Protein AF-A0A832X9Z3-F1 (afdb_monomer_lite)

Structure (mmCIF, N/CA/C/O backbone):
data_AF-A0A832X9Z3-F1
#
_entry.id   AF-A0A832X9Z3-F1
#
loop_
_atom_site.gro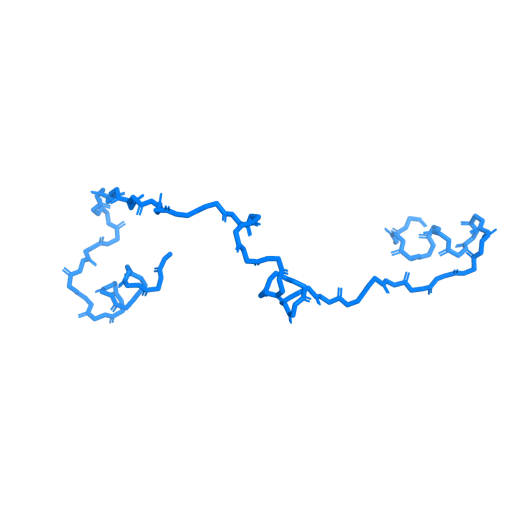up_PDB
_atom_site.id
_atom_site.type_symbol
_atom_site.label_atom_id
_atom_site.label_alt_id
_atom_site.label_comp_id
_atom_site.label_asym_id
_atom_site.label_entity_id
_atom_site.label_seq_id
_atom_site.pdbx_PDB_ins_code
_atom_site.Cartn_x
_atom_site.Cartn_y
_atom_site.Cartn_z
_atom_site.occupancy
_atom_site.B_iso_or_equiv
_atom_site.auth_seq_id
_atom_site.auth_comp_id
_atom_site.auth_asym_id
_atom_site.auth_atom_id
_atom_site.pdbx_PDB_model_num
ATOM 1 N N . VAL A 1 1 ? -4.213 -1.579 5.450 1.00 92.69 1 VAL A N 1
ATOM 2 C CA . VAL A 1 1 ? -3.313 -1.556 6.635 1.00 92.69 1 VAL A CA 1
ATOM 3 C C . VAL A 1 1 ? -3.527 -2.826 7.447 1.00 92.69 1 VAL A C 1
ATOM 5 O O . VAL A 1 1 ? -4.677 -3.198 7.653 1.00 92.69 1 VAL A O 1
ATOM 8 N N . ALA A 1 2 ? -2.458 -3.507 7.876 1.00 94.94 2 ALA A N 1
ATOM 9 C CA . ALA A 1 2 ? -2.540 -4.843 8.484 1.00 94.94 2 ALA A CA 1
ATOM 10 C C . ALA A 1 2 ? -3.440 -4.911 9.735 1.00 94.94 2 ALA A C 1
ATOM 12 O O . ALA A 1 2 ? -4.231 -5.842 9.860 1.00 94.94 2 ALA A O 1
ATOM 13 N N . GLY A 1 3 ? -3.367 -3.908 10.618 1.00 96.06 3 GLY A N 1
ATOM 14 C CA . GLY A 1 3 ? -4.193 -3.846 11.830 1.00 96.06 3 GLY A CA 1
ATOM 15 C C . GLY A 1 3 ? -5.694 -3.792 11.537 1.00 96.06 3 GLY A C 1
ATOM 16 O O . GLY A 1 3 ? -6.450 -4.561 12.117 1.00 96.06 3 GLY A O 1
ATOM 17 N N . ILE A 1 4 ? -6.119 -2.960 10.579 1.00 96.31 4 ILE A N 1
ATOM 18 C CA . ILE A 1 4 ? -7.534 -2.867 10.183 1.00 96.31 4 ILE A CA 1
ATOM 19 C C . ILE A 1 4 ? -8.035 -4.188 9.604 1.00 96.31 4 ILE A C 1
ATOM 21 O O . ILE A 1 4 ? -9.104 -4.643 9.993 1.00 96.31 4 ILE A O 1
ATOM 25 N N . ARG A 1 5 ? -7.242 -4.842 8.741 1.00 95.44 5 ARG A N 1
ATOM 26 C CA . ARG A 1 5 ? -7.601 -6.161 8.195 1.00 95.44 5 ARG A CA 1
ATOM 27 C C . ARG A 1 5 ? -7.892 -7.156 9.323 1.00 95.44 5 ARG A C 1
ATOM 29 O O . ARG A 1 5 ? -8.960 -7.747 9.347 1.00 95.44 5 ARG A O 1
ATOM 36 N N . LYS A 1 6 ? -6.989 -7.244 10.305 1.00 97.62 6 LYS A N 1
ATOM 37 C CA . LYS A 1 6 ? -7.153 -8.126 11.468 1.00 97.62 6 LYS A CA 1
ATOM 38 C C . LYS A 1 6 ? -8.422 -7.815 12.274 1.00 97.62 6 LYS A C 1
ATOM 40 O O . LYS A 1 6 ? -9.110 -8.737 12.690 1.00 97.62 6 LYS A O 1
ATOM 45 N N . LEU A 1 7 ? -8.718 -6.538 12.519 1.00 97.38 7 LEU A N 1
ATOM 46 C CA . LEU A 1 7 ? -9.876 -6.137 13.326 1.00 97.38 7 LEU A CA 1
ATOM 47 C C . LEU A 1 7 ? -11.212 -6.432 12.628 1.00 97.38 7 LEU A C 1
ATOM 49 O O . LEU A 1 7 ? -12.155 -6.848 13.298 1.00 97.38 7 LEU A O 1
ATOM 53 N N . VAL A 1 8 ? -11.270 -6.292 11.299 1.00 96.31 8 VAL A N 1
ATOM 54 C CA . VAL A 1 8 ? -12.436 -6.700 10.497 1.00 96.31 8 VAL A CA 1
ATOM 55 C C . VAL A 1 8 ? -12.616 -8.219 10.534 1.00 96.31 8 VAL A C 1
ATOM 57 O O . VAL A 1 8 ? -13.724 -8.691 10.769 1.00 96.31 8 VAL A O 1
ATOM 60 N N . ASP A 1 9 ? -11.535 -8.990 10.376 1.00 96.81 9 ASP A N 1
ATOM 61 C CA . ASP A 1 9 ? -11.591 -10.461 10.420 1.00 96.81 9 ASP A CA 1
ATOM 62 C C . ASP A 1 9 ? -12.046 -10.988 11.796 1.00 96.81 9 ASP A C 1
ATOM 64 O O . ASP A 1 9 ? -12.688 -12.031 11.892 1.00 96.81 9 ASP A O 1
ATOM 68 N N . MET A 1 10 ? -11.745 -10.249 12.869 1.00 97.50 10 MET A N 1
ATOM 69 C CA . MET A 1 10 ? -12.188 -10.548 14.236 1.00 97.50 10 MET A CA 1
ATOM 70 C C . MET A 1 10 ? -13.623 -10.081 14.540 1.00 97.50 10 MET A C 1
ATOM 72 O O . MET A 1 10 ? -14.105 -10.319 15.646 1.00 97.50 10 MET A O 1
ATOM 76 N N . GLY A 1 11 ? -14.290 -9.384 13.614 1.00 96.38 11 GLY A N 1
ATOM 77 C CA . GLY A 1 11 ? -15.616 -8.796 13.838 1.00 96.38 11 GLY A CA 1
ATOM 78 C C . GLY A 1 11 ? -15.632 -7.633 14.837 1.00 96.38 11 GLY A C 1
ATOM 79 O O . GLY A 1 11 ? -16.695 -7.259 15.319 1.00 96.38 11 GLY A O 1
ATOM 80 N N . ALA A 1 12 ? -14.468 -7.065 15.167 1.00 97.44 12 ALA A N 1
ATOM 81 C CA . ALA A 1 12 ? -14.353 -5.941 16.099 1.00 97.44 12 ALA A CA 1
ATOM 82 C C . ALA A 1 12 ? -14.731 -4.593 15.460 1.00 97.44 12 ALA A C 1
ATOM 84 O O . ALA A 1 12 ? -14.910 -3.612 16.174 1.00 97.44 12 ALA A O 1
ATOM 85 N N . ILE A 1 13 ? -14.790 -4.547 14.128 1.00 96.69 13 ILE A N 1
ATOM 86 C CA . ILE A 1 13 ? -15.108 -3.375 13.313 1.00 96.69 13 ILE A CA 1
ATOM 87 C C . ILE A 1 13 ? -16.071 -3.821 12.217 1.00 96.69 13 ILE A C 1
ATOM 89 O O . ILE A 1 13 ? -15.782 -4.787 11.500 1.00 96.69 13 ILE A O 1
ATOM 93 N N . ASP A 1 14 ? -17.181 -3.104 12.059 1.00 95.31 14 ASP A N 1
ATOM 94 C CA . ASP A 1 14 ? -18.135 -3.349 10.982 1.00 95.31 14 ASP A CA 1
ATOM 95 C C . ASP A 1 14 ? -17.644 -2.795 9.632 1.00 95.31 14 ASP A C 1
ATOM 97 O O . ASP A 1 14 ? -16.923 -1.799 9.545 1.00 95.31 14 ASP A O 1
ATOM 101 N N . ARG A 1 15 ? -18.071 -3.426 8.532 1.00 92.31 15 ARG A N 1
ATOM 102 C CA . ARG A 1 15 ? -17.687 -3.019 7.170 1.00 92.31 15 ARG A CA 1
ATOM 103 C C . ARG A 1 15 ? -18.209 -1.634 6.768 1.00 92.31 15 ARG A C 1
ATOM 105 O O . ARG A 1 15 ? -17.670 -1.059 5.825 1.00 92.31 15 ARG A O 1
ATOM 112 N N . ASN A 1 16 ? -19.232 -1.115 7.448 1.00 94.94 16 ASN A N 1
ATOM 113 C CA . ASN A 1 16 ? -19.829 0.194 7.177 1.00 94.94 16 ASN A CA 1
ATOM 114 C C . ASN A 1 16 ? -19.237 1.321 8.041 1.00 94.94 16 ASN A C 1
ATOM 116 O O . ASN A 1 16 ? -19.598 2.486 7.858 1.00 94.94 16 ASN A O 1
ATOM 120 N N . GLU A 1 17 ? -18.341 1.008 8.980 1.00 95.44 17 GLU A N 1
ATOM 121 C CA . GLU A 1 17 ? -17.670 2.024 9.787 1.00 95.44 17 GLU A CA 1
ATOM 122 C C . GLU A 1 17 ? -16.690 2.864 8.958 1.00 95.44 17 GLU A C 1
ATOM 124 O O . GLU A 1 17 ? -16.018 2.389 8.038 1.00 95.44 17 GLU A O 1
ATOM 129 N N . ARG A 1 18 ? -16.566 4.149 9.311 1.00 95.75 18 ARG A N 1
ATOM 130 C CA . ARG A 1 18 ? -15.609 5.063 8.682 1.00 95.75 18 ARG A CA 1
ATOM 131 C C . ARG A 1 18 ? -14.344 5.161 9.525 1.00 95.75 18 ARG A C 1
ATOM 133 O O . ARG A 1 18 ? -14.382 5.655 10.646 1.00 95.75 18 ARG A O 1
ATOM 140 N N . ILE A 1 19 ? -13.214 4.771 8.941 1.00 95.31 19 ILE A N 1
ATOM 141 C CA . ILE A 1 19 ? -11.917 4.717 9.624 1.00 95.31 19 ILE A CA 1
ATOM 142 C C . ILE A 1 19 ? -10.897 5.596 8.910 1.00 95.31 19 ILE A C 1
ATOM 144 O O . ILE A 1 19 ? -10.795 5.580 7.685 1.00 95.31 19 ILE A O 1
ATOM 148 N N . VAL A 1 20 ? -10.093 6.319 9.690 1.00 96.38 20 VAL A N 1
ATOM 149 C CA . VAL A 1 20 ? -8.937 7.076 9.199 1.00 96.38 20 VAL A CA 1
ATOM 150 C C . VAL A 1 20 ? -7.658 6.404 9.691 1.00 96.38 20 VAL A C 1
ATOM 152 O O . VAL A 1 20 ? -7.458 6.236 10.890 1.00 96.38 20 VAL A O 1
ATOM 155 N N . CYS A 1 21 ? -6.780 6.023 8.762 1.00 95.62 21 CYS A N 1
ATOM 156 C CA . CYS A 1 21 ? -5.446 5.510 9.074 1.00 95.62 21 CYS A CA 1
ATOM 157 C C . CYS A 1 21 ? -4.407 6.602 8.817 1.00 95.62 21 CYS A C 1
ATOM 159 O O . CYS A 1 21 ? -4.276 7.069 7.687 1.00 95.62 21 CYS A O 1
ATOM 161 N N . VAL A 1 22 ? -3.636 6.973 9.838 1.00 96.25 22 VAL A N 1
ATOM 162 C CA . VAL A 1 22 ? -2.508 7.896 9.672 1.00 96.25 22 VAL A CA 1
ATOM 163 C C . VAL A 1 22 ? -1.273 7.101 9.270 1.00 96.25 22 VAL A C 1
ATOM 165 O O . VAL A 1 22 ? -0.821 6.222 10.003 1.00 96.25 22 VAL A O 1
ATOM 168 N N . VAL A 1 23 ? -0.723 7.409 8.098 1.00 93.75 23 VAL A N 1
ATOM 169 C CA . VAL A 1 23 ? 0.523 6.807 7.617 1.00 93.75 23 VAL A CA 1
ATOM 170 C C . VAL A 1 23 ? 1.692 7.679 8.072 1.00 93.75 23 VAL A C 1
ATOM 172 O O . VAL A 1 23 ? 1.769 8.854 7.728 1.00 93.75 23 VAL A O 1
ATOM 175 N N . THR A 1 24 ? 2.604 7.116 8.862 1.00 92.12 24 THR A N 1
ATOM 176 C CA . THR A 1 24 ? 3.724 7.852 9.482 1.00 92.12 24 THR A CA 1
ATOM 177 C C . THR A 1 24 ? 4.972 7.946 8.590 1.00 92.12 24 THR A C 1
ATOM 179 O O . THR A 1 24 ? 5.884 8.738 8.852 1.00 92.12 24 THR A O 1
ATOM 182 N N . GLY A 1 25 ? 5.046 7.143 7.525 1.00 90.75 25 GLY A N 1
ATOM 183 C CA . GLY A 1 25 ? 6.205 7.034 6.640 1.00 90.75 25 GLY A CA 1
ATOM 184 C C . GLY A 1 25 ? 5.840 7.099 5.161 1.00 90.75 25 GLY A C 1
ATOM 185 O O . GLY A 1 25 ? 4.775 6.653 4.752 1.00 90.75 25 GLY A O 1
ATOM 186 N N . HIS A 1 26 ? 6.749 7.644 4.354 1.00 91.31 26 HIS A N 1
ATOM 187 C CA . HIS A 1 26 ? 6.664 7.571 2.900 1.00 91.31 26 HIS A CA 1
ATO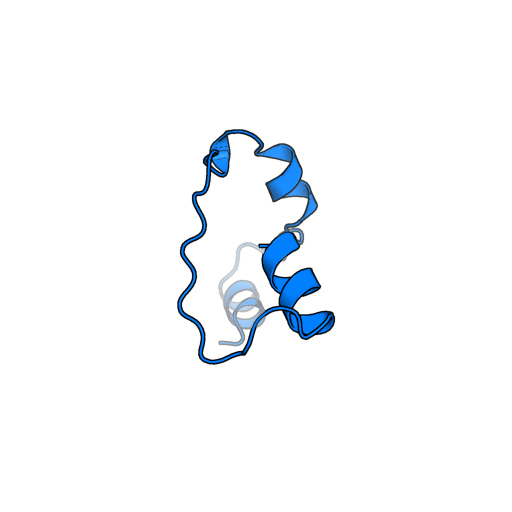M 188 C C . HIS A 1 26 ? 7.405 6.325 2.400 1.00 91.31 26 HIS A C 1
ATOM 190 O O . HIS A 1 26 ? 8.369 5.900 3.033 1.00 91.31 26 HIS A O 1
ATOM 196 N N . LEU A 1 27 ? 6.986 5.772 1.262 1.00 86.50 27 LEU A N 1
ATOM 197 C CA . LEU A 1 27 ? 7.561 4.553 0.683 1.00 86.50 27 LEU A CA 1
ATOM 198 C C . LEU A 1 27 ? 9.067 4.683 0.407 1.00 86.50 27 LEU A C 1
ATOM 200 O O . LEU A 1 27 ? 9.808 3.738 0.639 1.00 86.50 27 LEU A O 1
ATOM 204 N N . LEU A 1 28 ? 9.545 5.874 0.020 1.00 91.31 28 LEU A N 1
ATOM 205 C CA . LEU A 1 28 ? 10.976 6.119 -0.219 1.00 91.31 28 LEU A CA 1
ATOM 206 C C . LEU A 1 28 ? 11.856 6.019 1.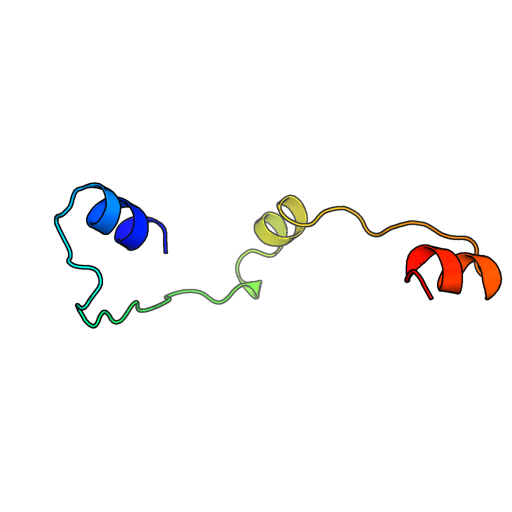039 1.00 91.31 28 LEU A C 1
ATOM 208 O O . LEU A 1 28 ? 13.075 6.071 0.921 1.00 91.31 28 LEU A O 1
ATOM 212 N N . LYS A 1 29 ? 11.276 5.898 2.241 1.00 91.75 29 LYS A N 1
ATOM 213 C CA . LYS A 1 29 ? 12.057 5.684 3.470 1.00 91.75 29 LYS A CA 1
ATOM 214 C C . LYS A 1 29 ? 12.638 4.267 3.566 1.00 91.75 29 LYS A C 1
ATOM 216 O O . LYS A 1 29 ? 13.569 4.077 4.337 1.00 91.75 29 LYS A O 1
ATOM 221 N N . ASP A 1 30 ? 12.090 3.303 2.825 1.00 91.50 30 ASP A N 1
ATOM 222 C CA . ASP A 1 30 ? 12.554 1.911 2.794 1.00 91.50 30 ASP A CA 1
ATOM 223 C C . ASP A 1 30 ? 12.398 1.322 1.376 1.00 91.50 30 ASP A C 1
ATOM 225 O O . ASP A 1 30 ? 11.459 0.567 1.098 1.00 91.50 30 ASP A O 1
ATOM 229 N N . PRO A 1 31 ? 13.280 1.707 0.437 1.00 89.62 31 PRO A N 1
ATOM 230 C CA . PRO A 1 31 ? 13.216 1.230 -0.942 1.00 89.62 31 PRO A CA 1
ATOM 231 C C . PRO A 1 31 ? 13.531 -0.269 -1.068 1.00 89.62 31 PRO A C 1
ATOM 233 O O . PRO A 1 31 ? 13.016 -0.917 -1.976 1.00 89.62 31 PRO A O 1
ATOM 236 N N . ASP A 1 32 ? 14.314 -0.845 -0.153 1.00 92.94 32 ASP A N 1
ATOM 237 C CA . ASP A 1 32 ? 14.692 -2.262 -0.195 1.00 92.94 32 ASP A CA 1
ATOM 238 C C . ASP A 1 32 ? 13.477 -3.176 -0.010 1.00 92.94 32 ASP A C 1
ATOM 240 O O . ASP A 1 32 ? 13.335 -4.183 -0.710 1.00 92.94 32 ASP A O 1
ATOM 244 N N . THR A 1 33 ? 12.572 -2.825 0.910 1.00 89.38 33 THR A N 1
ATOM 245 C CA . THR A 1 33 ? 11.309 -3.558 1.085 1.00 89.38 33 THR A CA 1
ATOM 246 C C . THR A 1 33 ? 10.435 -3.482 -0.165 1.00 89.38 33 THR A C 1
ATOM 248 O O . THR A 1 33 ? 9.801 -4.477 -0.514 1.00 89.38 33 THR A O 1
ATOM 251 N N . VAL A 1 34 ? 10.430 -2.343 -0.866 1.00 88.12 34 VAL A N 1
ATOM 252 C CA . VAL A 1 34 ? 9.687 -2.186 -2.127 1.00 88.12 34 VAL A CA 1
ATOM 253 C C . VAL A 1 34 ? 10.269 -3.099 -3.204 1.00 88.12 34 VAL A C 1
ATOM 255 O O . VAL A 1 34 ? 9.531 -3.880 -3.797 1.00 88.12 34 VAL A O 1
ATOM 258 N N . ILE A 1 35 ? 11.590 -3.068 -3.402 1.00 90.19 35 ILE A N 1
ATOM 259 C CA . ILE A 1 35 ? 12.271 -3.882 -4.419 1.00 90.19 35 ILE A CA 1
ATOM 260 C C . ILE A 1 35 ? 12.016 -5.377 -4.192 1.00 90.19 35 ILE A C 1
ATOM 262 O O . ILE A 1 35 ? 11.732 -6.095 -5.143 1.00 90.19 35 ILE A O 1
ATOM 266 N N . LYS A 1 36 ? 12.043 -5.849 -2.938 1.00 91.25 36 LYS A N 1
ATOM 267 C CA . LYS A 1 36 ? 11.768 -7.260 -2.599 1.00 91.25 36 LYS A CA 1
ATOM 268 C C . LYS A 1 36 ? 10.334 -7.709 -2.893 1.00 91.25 36 LYS A C 1
ATOM 270 O O . LYS A 1 36 ? 10.096 -8.908 -2.991 1.00 91.25 36 LYS A O 1
ATOM 275 N N . GLN A 1 37 ? 9.381 -6.780 -2.946 1.00 90.69 37 GLN A N 1
ATOM 276 C CA . GLN A 1 37 ? 7.971 -7.074 -3.223 1.00 90.69 37 GLN A CA 1
ATOM 277 C C . GLN A 1 37 ? 7.620 -6.956 -4.708 1.00 90.69 37 GLN A C 1
ATOM 279 O O . GLN A 1 37 ? 6.566 -7.438 -5.116 1.00 90.69 37 GLN A O 1
ATOM 284 N N . CYS A 1 38 ? 8.473 -6.315 -5.506 1.00 89.94 38 CYS A N 1
ATOM 285 C CA . CYS A 1 38 ? 8.299 -6.223 -6.946 1.00 89.94 38 CYS A CA 1
ATOM 286 C C . CYS A 1 38 ? 8.805 -7.498 -7.628 1.00 89.94 38 CYS A C 1
ATOM 288 O O . CYS A 1 38 ? 9.893 -7.989 -7.333 1.00 89.94 38 CYS A O 1
ATOM 290 N N . GLU A 1 39 ? 8.031 -8.007 -8.581 1.00 90.50 39 GLU A N 1
ATOM 291 C CA . GLU A 1 39 ? 8.537 -9.002 -9.524 1.00 90.50 39 GLU A CA 1
ATOM 292 C C . GLU A 1 39 ? 9.571 -8.348 -10.455 1.00 90.50 39 GLU A C 1
ATOM 294 O O . GLU A 1 39 ? 9.451 -7.155 -10.768 1.00 90.50 39 GLU A O 1
ATOM 299 N N . PRO A 1 40 ? 10.606 -9.090 -10.889 1.00 90.06 40 PRO A N 1
ATOM 300 C CA . PRO A 1 40 ? 11.552 -8.571 -11.862 1.00 90.06 40 PRO A CA 1
ATOM 301 C C . PRO A 1 40 ? 10.828 -8.221 -13.173 1.00 90.06 40 PRO A C 1
ATOM 303 O O . PRO A 1 40 ? 9.867 -8.897 -13.549 1.00 90.06 40 PRO A O 1
ATOM 306 N N . PRO A 1 41 ? 11.273 -7.170 -13.882 1.00 91.00 41 PRO A N 1
ATOM 307 C CA . PRO A 1 41 ? 10.695 -6.815 -15.170 1.00 91.00 41 PRO A CA 1
ATOM 308 C C . PRO A 1 41 ? 10.885 -7.946 -16.189 1.00 91.00 41 PRO A C 1
ATOM 310 O O . PRO A 1 41 ? 11.856 -8.700 -16.130 1.00 91.00 41 PRO A O 1
ATOM 313 N N . ILE A 1 42 ? 9.965 -8.037 -17.150 1.00 94.38 42 ILE A N 1
ATOM 314 C CA . ILE A 1 42 ? 10.065 -8.987 -18.262 1.00 94.38 42 ILE A CA 1
ATOM 315 C C . ILE A 1 42 ? 11.192 -8.527 -19.194 1.00 94.38 42 ILE A C 1
ATOM 317 O O . ILE A 1 42 ? 11.140 -7.422 -19.738 1.00 94.38 42 ILE A O 1
ATOM 321 N N . GLU A 1 43 ? 12.201 -9.373 -19.390 1.00 96.12 43 GLU A N 1
ATOM 322 C CA . GLU A 1 43 ? 13.293 -9.122 -20.334 1.00 96.12 43 GLU A CA 1
ATOM 323 C C . GLU A 1 43 ? 12.871 -9.495 -21.763 1.00 96.12 43 GLU A C 1
ATOM 325 O O . GLU A 1 43 ? 12.348 -10.583 -22.007 1.00 96.12 43 GLU A O 1
ATOM 330 N N . ILE A 1 44 ? 13.103 -8.589 -22.717 1.00 97.06 44 ILE A N 1
ATOM 331 C CA . ILE A 1 44 ? 12.759 -8.753 -24.136 1.00 97.06 44 ILE A CA 1
ATOM 332 C C . ILE A 1 44 ? 13.902 -8.277 -25.036 1.00 97.06 44 ILE A C 1
ATOM 334 O O . ILE A 1 44 ? 14.739 -7.473 -24.621 1.00 97.06 44 ILE A O 1
ATOM 338 N N . ASN A 1 45 ? 13.916 -8.728 -26.292 1.00 97.56 45 ASN A N 1
ATOM 339 C CA . ASN A 1 45 ? 14.821 -8.174 -27.299 1.00 97.56 45 ASN A CA 1
ATOM 340 C C . ASN A 1 45 ? 14.454 -6.719 -27.636 1.00 97.56 45 ASN A C 1
ATOM 342 O O . ASN A 1 45 ? 13.295 -6.311 -27.537 1.00 97.56 45 ASN A O 1
ATOM 346 N N . ALA A 1 46 ? 15.444 -5.944 -28.089 1.00 97.00 46 ALA A N 1
ATOM 347 C CA . ALA A 1 46 ? 15.284 -4.544 -28.488 1.00 97.00 46 ALA A CA 1
ATOM 348 C C . ALA A 1 46 ? 14.658 -4.397 -29.893 1.00 97.00 46 ALA A C 1
ATOM 350 O O . ALA A 1 46 ? 15.204 -3.718 -30.764 1.00 97.00 46 ALA A O 1
ATOM 351 N N . ASP A 1 47 ? 13.515 -5.049 -30.117 1.00 97.81 47 ASP A N 1
ATOM 352 C CA . ASP A 1 47 ? 12.758 -5.001 -31.364 1.00 97.81 47 ASP A CA 1
ATOM 353 C C . ASP A 1 47 ? 11.250 -4.839 -31.124 1.00 97.81 47 ASP A C 1
ATOM 355 O O . ASP A 1 47 ? 10.702 -5.190 -30.077 1.00 97.81 47 ASP A O 1
ATOM 359 N N . LEU A 1 48 ? 10.577 -4.250 -32.116 1.00 97.38 48 LEU A N 1
ATOM 360 C CA . LEU A 1 48 ? 9.147 -3.956 -32.048 1.00 97.38 48 LEU A CA 1
ATOM 361 C C . LEU A 1 48 ? 8.281 -5.222 -31.876 1.00 97.38 48 LEU A C 1
ATOM 363 O O . LEU A 1 48 ? 7.371 -5.176 -31.047 1.00 97.38 48 LEU A O 1
ATOM 367 N N . PRO A 1 49 ? 8.538 -6.346 -32.583 1.00 97.31 49 PRO A N 1
ATOM 368 C CA . PRO A 1 49 ? 7.784 -7.583 -32.371 1.00 97.31 49 PRO A CA 1
ATOM 369 C C . PRO A 1 49 ? 7.811 -8.082 -30.920 1.00 97.31 49 PRO A C 1
ATOM 371 O O . PRO A 1 49 ? 6.761 -8.403 -30.365 1.00 97.31 49 PRO A O 1
ATOM 374 N N . SER A 1 50 ? 8.991 -8.111 -30.294 1.00 96.88 50 SER A N 1
ATOM 375 C CA . SER A 1 50 ? 9.169 -8.577 -28.914 1.00 96.88 50 SER A CA 1
ATOM 376 C C . SER A 1 50 ? 8.441 -7.683 -27.908 1.00 96.88 50 SER A C 1
ATOM 378 O O . SER A 1 50 ? 7.850 -8.183 -26.951 1.00 96.88 50 SER A O 1
ATOM 380 N N . LEU A 1 51 ? 8.425 -6.368 -28.148 1.00 96.50 51 LEU A N 1
ATOM 381 C CA . LEU A 1 51 ? 7.689 -5.411 -27.321 1.00 96.50 51 LEU A CA 1
ATOM 382 C C . LEU A 1 51 ? 6.170 -5.622 -27.391 1.00 96.50 51 LEU A C 1
ATOM 384 O O . LEU A 1 51 ? 5.512 -5.654 -26.353 1.00 96.50 51 LEU A O 1
ATOM 388 N N . LEU A 1 52 ? 5.615 -5.768 -28.597 1.00 96.88 52 LEU A N 1
ATOM 389 C CA . LEU A 1 52 ? 4.174 -5.968 -28.790 1.00 96.88 52 LEU A CA 1
ATOM 390 C C . LEU A 1 52 ? 3.696 -7.263 -28.123 1.00 96.88 52 LEU A C 1
ATOM 392 O O . LEU A 1 52 ? 2.729 -7.245 -27.361 1.00 96.88 52 LEU A O 1
ATOM 396 N N . ALA A 1 53 ? 4.452 -8.353 -28.296 1.00 95.56 53 ALA A N 1
ATOM 397 C CA . ALA A 1 53 ? 4.156 -9.630 -27.655 1.00 95.56 53 ALA A CA 1
ATOM 398 C C . ALA A 1 53 ? 4.113 -9.526 -26.118 1.00 95.56 53 ALA A C 1
ATOM 400 O O . ALA A 1 53 ? 3.182 -10.040 -25.499 1.00 95.56 53 ALA A O 1
ATOM 401 N N . ALA A 1 54 ? 5.077 -8.832 -25.499 1.00 95.38 54 ALA A N 1
ATOM 402 C CA . ALA A 1 54 ? 5.137 -8.669 -24.043 1.00 95.38 54 ALA A CA 1
ATOM 403 C C . ALA A 1 54 ? 4.034 -7.760 -23.472 1.00 95.38 54 ALA A C 1
ATOM 405 O O . ALA A 1 54 ? 3.630 -7.927 -22.322 1.0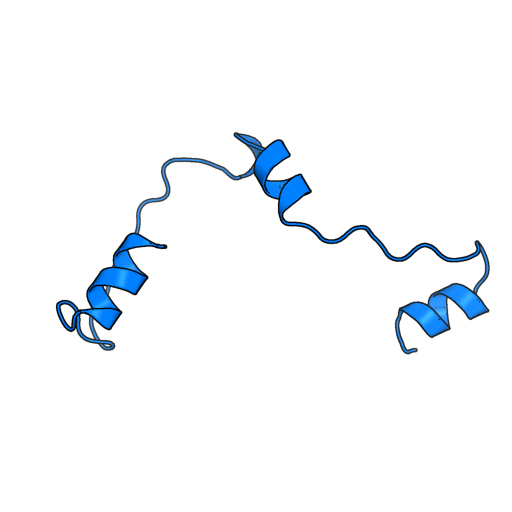0 95.38 54 ALA A O 1
ATOM 406 N N . LEU A 1 55 ? 3.534 -6.811 -24.268 1.00 95.50 55 LEU A N 1
ATOM 407 C CA . LEU A 1 55 ? 2.410 -5.949 -23.892 1.00 95.50 55 LEU A CA 1
ATOM 408 C C . LEU A 1 55 ? 1.040 -6.570 -24.208 1.00 95.50 55 LEU A C 1
ATOM 410 O O . LEU A 1 55 ? 0.021 -5.967 -23.873 1.00 95.50 55 LEU A O 1
ATOM 414 N N . HIS A 1 56 ? 1.011 -7.767 -24.809 1.00 91.50 56 HIS A N 1
ATOM 415 C CA . HIS A 1 56 ? -0.195 -8.413 -25.335 1.00 91.50 56 HIS A CA 1
ATOM 416 C C . HIS A 1 56 ? -0.960 -7.522 -26.333 1.00 91.50 56 HIS A C 1
ATOM 418 O O . HIS A 1 56 ? -2.190 -7.429 -26.276 1.00 91.50 56 HIS A O 1
ATOM 424 N N . LEU A 1 57 ? -0.214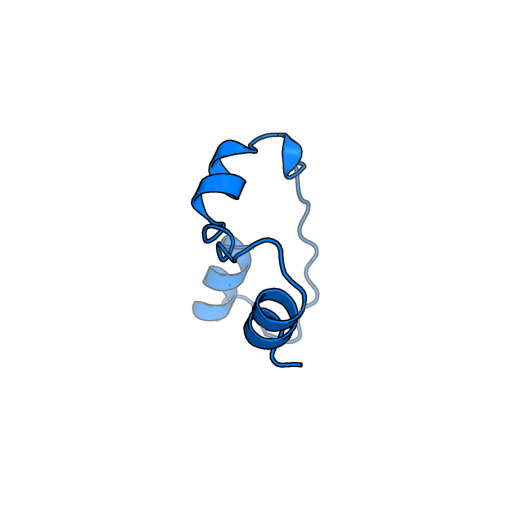 -6.852 -27.219 1.00 82.38 57 LEU A N 1
ATOM 425 C CA . LEU A 1 57 ? -0.714 -5.948 -28.261 1.00 82.38 57 LEU A CA 1
ATOM 426 C C . LEU A 1 57 ? -0.488 -6.503 -29.670 1.00 82.38 57 LEU A C 1
ATOM 428 O O . LEU A 1 57 ? 0.507 -7.235 -29.876 1.00 82.38 57 LEU A O 1
#

Secondary structure (DSSP, 8-state):
-HHHHHHHHTTSS-TT----PPP-S-GGG-HHHHHHHSPPPP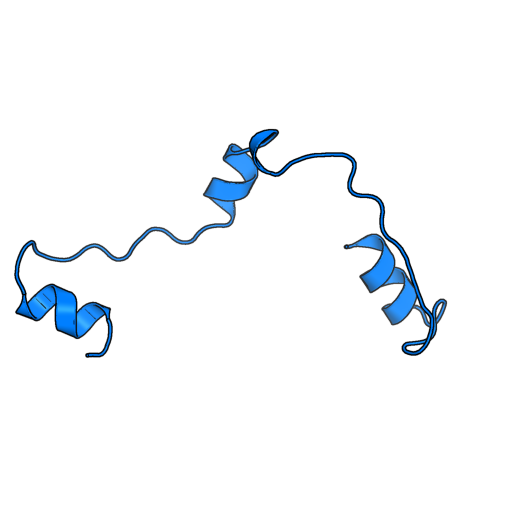P--SSHHHHHHHHT-

Foldseek 3Di:
DVVVVVCVVVVVDDPPDDDDDDDPDDCVVCVPVVVVPDDDDDDFDPDPVRVCVVVVD

pLDDT: mean 93.98, std 3.29, range [82.38, 97.81]

Sequence (57 aa):
VAGIRKLVDMGAIDRNERIVCVVTGHLLKDPDTVIKQCEPPIEINADLPSLLAALHL

Radius of gyration: 19.87 Å; chains: 1; bounding box: 35×18×48 Å